Protein AF-A0A2D4QHH1-F1 (afdb_monomer)

Nearest PDB structures (foldseek):
  1rlw-assembly1_A  TM=3.268E-01  e=1.585E+00  Homo sapiens
  3s7x-assembly1_C  TM=2.149E-01  e=2.076E-01  WU Polyomavirus
  3s7x-assembly1_E  TM=2.200E-01  e=3.082E-01  WU Polyomavirus
  3s7v-assembly2_F  TM=2.139E-01  e=8.518E-01  Betapolyomavirus tertihominis
  8qbx-assembly1_F  TM=2.791E-01  e=3.913E+00  Human adenovirus sp.

Secondary structure (DSSP, 8-state):
-PPP-----TTEEEEE-TTEEE-TTSPEEEEEEE-SSTTPBEEEEEEEEEEEEE--SSSSPPPGGGEEEEEEEE-TTS-EEEEEE-SSTT----SEEEEEEEEEE-TTTT-B--TT-EEEEEEEES---SSSS-SEEEEEEEEEEEEPPPTHHHHHHHHHHHTT----PPP-

Solvent-accessible surface area (backbone atoms only — not comparable to full-atom values): 9506 Å² total; per-residue (Å²): 134,76,75,72,75,87,67,75,59,92,41,46,49,65,40,66,30,58,74,38,52,18,26,29,90,48,78,33,76,51,49,72,45,81,48,95,53,49,59,37,43,34,32,32,43,32,37,41,54,32,23,40,36,31,36,55,85,71,81,52,72,30,38,44,43,35,35,35,42,35,38,44,30,8,40,85,88,56,50,82,41,78,50,75,49,58,89,35,76,87,34,88,47,64,42,80,47,66,72,38,74,48,76,45,84,30,62,92,67,50,38,20,36,22,77,88,14,54,37,40,34,30,26,19,27,78,58,61,82,79,71,88,59,61,34,25,35,21,73,25,30,36,45,34,41,31,40,54,75,65,79,65,66,64,51,55,62,56,53,62,66,65,72,70,73,74,81,79,76,87,82,134

Foldseek 3Di:
DFDQPDDPPPWKGKFKQAFQFAAQPDWGWSDKDQAPDFFFAWFKKKWFQWKKAFDCQPVDAQFLQQKKKWKWWAFQVLDIDIDIDRQDHPRRDHGMDDRGIDMDGCVVVRTTQHNSRMMIMTMYGNDHPPPRDTRIGTNTIMIMTTTDRDPVVVVVVVVVVPVPPPDDDDDD

Sequence (172 aa):
MALSLGASASGSILFDLAGVDQYGTGLNPIGSFESADPGAQIDSISLIDGVLETFSNTNTPNFADEAILAVQLADADGDSILYYFFPFPNQSAFGQFGPVNLTVDLLDAGYYIPEDGVVNAFAASVWDDGSGDPAGTWLGGVLAINLVPAPGVLAIFAGAAFTGRRRRRPRN

Radius of gyration: 21.33 Å; Cα contacts (8 Å, |Δi|>4): 419; chains: 1; bounding box: 78×36×53 Å

Mean predicted aligned error: 9.04 Å

Structure (mmCIF, N/CA/C/O backbone):
data_AF-A0A2D4QHH1-F1
#
_entry.id   AF-A0A2D4QHH1-F1
#
loop_
_atom_site.group_PDB
_atom_site.id
_atom_site.type_symbol
_atom_site.label_atom_id
_atom_site.label_alt_id
_atom_site.label_comp_id
_atom_site.label_asym_id
_atom_site.label_entity_id
_atom_site.label_seq_id
_atom_site.pdbx_PDB_ins_code
_atom_site.Cartn_x
_atom_site.Cartn_y
_atom_site.Cartn_z
_atom_site.occupancy
_atom_site.B_iso_or_equiv
_atom_site.auth_seq_id
_atom_site.auth_comp_id
_atom_site.auth_asym_id
_atom_site.auth_atom_id
_atom_site.pdbx_PDB_model_num
ATOM 1 N N . MET A 1 1 ? 11.580 12.351 2.405 1.00 35.72 1 MET A N 1
ATOM 2 C CA . MET A 1 1 ? 10.785 12.630 3.621 1.00 35.72 1 MET A CA 1
ATOM 3 C C . MET A 1 1 ? 9.397 13.030 3.142 1.00 35.72 1 MET A C 1
ATOM 5 O O . MET A 1 1 ? 9.194 14.192 2.815 1.00 35.72 1 MET A O 1
ATOM 9 N N . ALA A 1 2 ? 8.515 12.046 2.950 1.00 36.91 2 ALA A N 1
ATOM 10 C CA . ALA A 1 2 ? 7.147 12.277 2.493 1.00 36.91 2 ALA A CA 1
ATOM 11 C C . ALA A 1 2 ? 6.332 12.906 3.635 1.00 36.91 2 ALA A C 1
ATOM 13 O O . ALA A 1 2 ? 6.448 12.485 4.788 1.00 36.91 2 ALA A O 1
ATOM 14 N N . LEU A 1 3 ? 5.580 13.966 3.330 1.00 41.84 3 LEU A N 1
ATOM 15 C CA . LEU A 1 3 ? 4.674 14.606 4.280 1.00 41.84 3 LEU A CA 1
ATOM 16 C C . LEU A 1 3 ? 3.401 13.761 4.395 1.00 41.84 3 LEU A C 1
ATOM 18 O O . LEU A 1 3 ? 2.726 13.536 3.394 1.00 41.84 3 LEU A O 1
ATOM 22 N N . SER A 1 4 ? 3.031 13.358 5.612 1.00 45.38 4 SER A N 1
ATOM 23 C CA . SER A 1 4 ? 1.675 12.880 5.878 1.00 45.38 4 SER A CA 1
ATOM 24 C C . SER A 1 4 ? 0.706 14.064 5.793 1.00 45.38 4 SER A C 1
ATOM 26 O O . SER A 1 4 ? 0.898 15.109 6.422 1.00 45.38 4 SER A O 1
ATOM 28 N N . LEU A 1 5 ? -0.343 13.935 4.981 1.00 51.88 5 LEU A N 1
ATOM 29 C CA . LEU A 1 5 ? -1.435 14.905 4.954 1.00 51.88 5 LEU A CA 1
ATOM 30 C C . LEU A 1 5 ? -2.324 14.653 6.176 1.00 51.88 5 LEU A C 1
ATOM 32 O O . LEU A 1 5 ? -3.242 13.839 6.157 1.00 51.88 5 LEU A O 1
ATOM 36 N N . GLY A 1 6 ? -2.013 15.342 7.273 1.00 44.75 6 GLY A N 1
ATOM 37 C CA . GLY A 1 6 ? -2.788 15.292 8.506 1.00 44.75 6 GLY A CA 1
ATOM 38 C C . GLY A 1 6 ? -4.148 15.977 8.372 1.00 44.75 6 GLY A C 1
ATOM 39 O O . GLY A 1 6 ? -4.254 17.186 8.566 1.00 44.75 6 GLY A O 1
ATOM 40 N N . ALA A 1 7 ? -5.188 15.188 8.102 1.00 36.69 7 ALA A N 1
ATOM 41 C CA . ALA A 1 7 ? -6.544 15.393 8.608 1.00 36.69 7 ALA A CA 1
ATOM 42 C C . ALA A 1 7 ? -7.317 14.066 8.519 1.00 36.69 7 ALA A C 1
ATOM 44 O O . ALA A 1 7 ? -7.746 13.666 7.440 1.00 36.69 7 ALA A O 1
ATOM 45 N N . SER A 1 8 ? -7.515 13.403 9.664 1.00 42.19 8 SER A N 1
ATOM 46 C CA . SER A 1 8 ? -8.518 12.342 9.803 1.00 42.19 8 SER A CA 1
ATOM 47 C C . SER A 1 8 ? -9.895 12.977 9.598 1.00 42.19 8 SER A C 1
ATOM 49 O O . SER A 1 8 ? -10.461 13.599 10.499 1.00 42.19 8 SER A O 1
ATOM 51 N N . ALA A 1 9 ? -10.430 12.880 8.381 1.00 44.22 9 ALA A N 1
ATOM 52 C CA . ALA A 1 9 ? -11.872 12.799 8.243 1.00 44.22 9 ALA A CA 1
ATOM 53 C C . ALA A 1 9 ? -12.233 11.454 8.868 1.00 44.22 9 ALA A C 1
ATOM 55 O O . ALA A 1 9 ? -11.761 10.431 8.379 1.00 44.22 9 ALA A O 1
ATOM 56 N N . SER A 1 10 ? -12.961 11.478 9.986 1.00 55.41 10 SER A N 1
ATOM 57 C CA . SER A 1 10 ? -13.335 10.299 10.769 1.00 55.41 10 SER A CA 1
ATOM 58 C C . SER A 1 10 ? -13.700 9.128 9.849 1.00 55.41 10 SER A C 1
ATOM 60 O O . SER A 1 10 ? -14.791 9.122 9.280 1.00 55.41 10 SER A O 1
ATOM 62 N N . GLY A 1 11 ? -12.766 8.192 9.650 1.00 80.00 11 GLY A N 1
ATOM 63 C CA . GLY A 1 11 ? -12.953 7.061 8.743 1.00 80.00 11 GLY A CA 1
ATOM 64 C C . GLY A 1 11 ? -11.750 6.620 7.905 1.00 80.00 11 GLY A C 1
ATOM 65 O O . GLY A 1 11 ? -11.769 5.465 7.510 1.00 80.00 11 GLY A O 1
ATOM 66 N N . SER A 1 12 ? -10.713 7.435 7.641 1.00 90.75 12 SER A N 1
ATOM 67 C CA . SER A 1 12 ? -9.587 6.983 6.786 1.00 90.75 12 SER A CA 1
ATOM 68 C C . SER A 1 12 ? -8.204 7.520 7.184 1.00 90.75 12 SER A C 1
ATOM 70 O O . SER A 1 12 ? -8.059 8.685 7.552 1.00 90.75 12 SER A O 1
ATOM 72 N N . ILE A 1 13 ? -7.177 6.680 7.029 1.00 94.19 13 ILE A N 1
ATOM 73 C CA . ILE A 1 13 ? -5.745 7.014 7.115 1.00 94.19 13 ILE A CA 1
ATOM 74 C C . ILE A 1 13 ? -5.173 7.036 5.698 1.00 94.19 13 ILE A C 1
ATOM 76 O O . ILE A 1 13 ? -5.419 6.103 4.939 1.00 94.19 13 ILE A O 1
ATOM 80 N N . LEU A 1 14 ? -4.420 8.077 5.337 1.00 96.19 14 LEU A N 1
ATOM 81 C CA . LEU A 1 14 ? -3.936 8.292 3.970 1.00 96.19 14 LEU A CA 1
ATOM 82 C C . LEU A 1 14 ? -2.409 8.400 3.924 1.00 96.19 14 LEU A C 1
ATOM 84 O O . LEU A 1 14 ? -1.812 9.161 4.689 1.00 96.19 14 LEU A O 1
ATOM 88 N N . PHE A 1 15 ? -1.799 7.708 2.966 1.00 97.19 15 PHE A N 1
ATOM 89 C CA . PHE A 1 15 ? -0.382 7.807 2.637 1.00 97.19 15 PHE A CA 1
ATOM 90 C C . PHE A 1 15 ? -0.210 8.214 1.173 1.00 97.19 15 PHE A C 1
ATOM 92 O O . PHE A 1 15 ? -0.769 7.579 0.279 1.00 97.19 15 PHE A O 1
ATOM 99 N N . ASP A 1 16 ? 0.564 9.272 0.936 1.00 97.69 16 ASP A N 1
ATOM 100 C CA . ASP A 1 16 ? 0.965 9.688 -0.410 1.00 97.69 16 ASP A CA 1
ATOM 101 C C . ASP A 1 16 ? 2.088 8.776 -0.916 1.00 97.69 16 ASP A C 1
ATOM 103 O O . ASP A 1 16 ? 3.048 8.503 -0.191 1.00 97.69 16 ASP A O 1
ATOM 107 N N . LEU A 1 17 ? 1.951 8.296 -2.149 1.00 97.75 17 LEU A N 1
ATOM 108 C CA . LEU A 1 17 ? 2.930 7.426 -2.792 1.00 97.75 17 LEU A CA 1
ATOM 109 C C . LEU A 1 17 ? 3.894 8.188 -3.705 1.00 97.75 17 LEU A C 1
ATOM 111 O O . LEU A 1 17 ? 4.878 7.605 -4.146 1.00 97.75 17 LEU A O 1
ATOM 115 N N . ALA A 1 18 ? 3.654 9.467 -4.004 1.00 97.75 18 ALA A N 1
ATOM 116 C CA . ALA A 1 18 ? 4.494 10.209 -4.939 1.00 97.75 18 ALA A CA 1
ATOM 117 C C . ALA A 1 18 ? 5.970 10.260 -4.488 1.00 97.75 18 ALA A C 1
ATOM 119 O O . ALA A 1 18 ? 6.312 10.796 -3.431 1.00 97.75 18 ALA A O 1
ATOM 120 N N . GLY A 1 19 ? 6.857 9.724 -5.328 1.00 97.56 19 GLY A N 1
ATOM 121 C CA . GLY A 1 19 ? 8.298 9.642 -5.093 1.00 97.56 19 GLY A CA 1
ATOM 122 C C . GLY A 1 19 ? 8.723 8.552 -4.106 1.00 97.56 19 GLY A C 1
ATOM 123 O O . GLY A 1 19 ? 9.846 8.607 -3.605 1.00 97.56 19 GLY A O 1
ATOM 124 N N . VAL A 1 20 ? 7.848 7.597 -3.777 1.00 98.00 20 VAL A N 1
ATOM 125 C CA . VAL A 1 20 ? 8.229 6.440 -2.962 1.00 98.00 20 VAL A CA 1
ATOM 126 C C . VAL A 1 20 ? 8.916 5.405 -3.841 1.00 98.00 20 VAL A C 1
ATOM 128 O O . VAL A 1 20 ? 8.300 4.807 -4.719 1.00 98.00 20 VAL A O 1
ATOM 131 N N . ASP A 1 21 ? 10.179 5.137 -3.546 1.00 97.69 21 ASP A N 1
ATOM 132 C CA . ASP A 1 21 ? 10.928 4.064 -4.191 1.00 97.69 21 ASP A CA 1
ATOM 133 C C . ASP A 1 21 ? 10.556 2.692 -3.614 1.00 97.69 21 ASP A C 1
ATOM 135 O O . ASP A 1 21 ? 10.238 2.555 -2.430 1.00 97.69 21 ASP A O 1
ATOM 139 N N . GLN A 1 22 ? 10.636 1.651 -4.436 1.00 95.50 22 GLN A N 1
ATOM 140 C CA . GLN A 1 22 ? 10.540 0.262 -3.995 1.00 95.50 22 GLN A CA 1
ATOM 141 C C . GLN A 1 22 ? 11.832 -0.481 -4.330 1.00 95.50 22 GLN A C 1
ATOM 143 O O . GLN A 1 22 ? 12.396 -0.306 -5.408 1.00 95.50 22 GLN A O 1
ATOM 148 N N . TYR A 1 23 ? 12.295 -1.324 -3.412 1.00 96.00 23 TYR A N 1
ATOM 149 C CA . TYR A 1 23 ? 13.545 -2.075 -3.534 1.00 96.00 23 TYR A CA 1
ATOM 150 C C . TYR A 1 23 ? 13.272 -3.575 -3.433 1.00 96.00 23 TYR A C 1
ATOM 152 O O . TYR A 1 23 ? 12.343 -3.986 -2.739 1.00 96.00 23 TYR A O 1
ATOM 160 N N . GLY A 1 24 ? 14.110 -4.391 -4.075 1.00 91.75 24 GLY A N 1
ATOM 161 C CA . GLY A 1 24 ? 14.073 -5.852 -3.929 1.00 91.75 24 GLY A CA 1
ATOM 162 C C . GLY A 1 24 ? 14.633 -6.371 -2.599 1.00 91.75 24 GLY A C 1
ATOM 163 O O . GLY A 1 24 ? 14.414 -7.521 -2.232 1.00 91.75 24 GLY A O 1
ATOM 164 N N . THR A 1 25 ? 15.352 -5.529 -1.850 1.00 88.56 25 THR A N 1
ATOM 165 C CA . THR A 1 25 ? 16.104 -5.916 -0.641 1.00 88.56 25 THR A CA 1
ATOM 166 C C . THR A 1 25 ? 15.430 -5.528 0.677 1.00 88.56 25 THR A C 1
ATOM 168 O O . THR A 1 25 ? 16.093 -5.415 1.709 1.00 88.56 25 THR A O 1
ATOM 171 N N . GLY A 1 26 ? 14.106 -5.354 0.687 1.00 90.19 26 GLY A N 1
ATOM 172 C CA . GLY A 1 26 ? 13.344 -5.148 1.918 1.00 90.19 26 GLY A CA 1
ATOM 173 C C . GLY A 1 26 ? 12.157 -4.206 1.767 1.00 90.19 26 GLY A C 1
ATOM 174 O O . GLY A 1 26 ? 11.755 -3.841 0.667 1.00 90.19 26 GLY A O 1
ATOM 175 N N . LEU A 1 27 ? 11.595 -3.820 2.911 1.00 94.38 27 LEU A N 1
ATOM 176 C CA . LEU A 1 27 ? 10.468 -2.898 3.001 1.00 94.38 27 LEU A CA 1
ATOM 177 C C . LEU A 1 27 ? 10.979 -1.461 3.074 1.00 94.38 27 LEU A C 1
ATOM 179 O O . LEU A 1 27 ? 11.635 -1.088 4.049 1.00 94.38 27 LEU A O 1
ATOM 183 N N . ASN A 1 28 ? 10.649 -0.647 2.077 1.00 96.69 28 ASN A N 1
ATOM 184 C CA . ASN A 1 28 ? 10.901 0.784 2.127 1.00 96.69 28 ASN A CA 1
ATOM 185 C C . ASN A 1 28 ? 9.707 1.501 2.777 1.00 96.69 28 ASN A C 1
ATOM 187 O O . ASN A 1 28 ? 8.579 1.322 2.312 1.00 96.69 28 ASN A O 1
ATOM 191 N N . PRO A 1 29 ? 9.899 2.302 3.839 1.00 96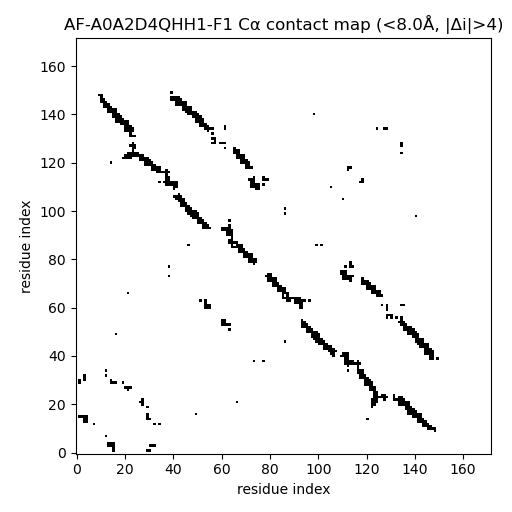.56 29 PRO A N 1
ATOM 192 C CA . PRO A 1 29 ? 8.798 3.029 4.459 1.00 96.56 29 PRO A CA 1
ATOM 193 C C . PRO A 1 29 ? 8.182 4.057 3.504 1.00 96.56 29 PRO A C 1
ATOM 195 O O . PRO A 1 29 ? 8.867 4.954 3.015 1.00 96.56 29 PRO A O 1
ATOM 198 N N . ILE A 1 30 ? 6.867 3.971 3.313 1.00 97.50 30 ILE A N 1
ATOM 199 C CA . ILE A 1 30 ? 6.061 5.052 2.730 1.00 97.50 30 ILE A CA 1
ATOM 200 C C . ILE A 1 30 ? 5.891 6.147 3.787 1.00 97.50 30 ILE A C 1
ATOM 202 O O . ILE A 1 30 ? 6.133 7.328 3.541 1.00 97.50 30 ILE A O 1
ATOM 206 N N . GLY A 1 31 ? 5.491 5.740 4.994 1.00 96.00 31 GLY A N 1
ATOM 207 C CA . GLY A 1 31 ? 5.236 6.649 6.099 1.00 96.00 31 GLY A CA 1
ATOM 208 C C . GLY A 1 31 ? 4.657 5.955 7.326 1.00 96.00 31 GLY A C 1
ATOM 209 O O . GLY A 1 31 ? 4.426 4.746 7.339 1.00 96.00 31 GLY A O 1
ATOM 210 N N . SER A 1 32 ? 4.419 6.767 8.351 1.00 95.88 32 SER A N 1
ATOM 211 C CA . SER A 1 32 ? 3.802 6.371 9.613 1.00 95.88 32 SER A CA 1
ATOM 212 C C . SER A 1 32 ? 2.693 7.355 9.971 1.00 95.88 32 SER A C 1
ATOM 214 O O . SER A 1 32 ? 2.799 8.549 9.667 1.00 95.88 32 SER A O 1
ATOM 216 N N . PHE A 1 33 ? 1.630 6.859 10.595 1.00 94.81 33 PHE A N 1
ATOM 217 C CA . PHE A 1 33 ? 0.498 7.660 11.034 1.00 94.81 33 PHE A CA 1
ATOM 218 C C . PHE A 1 33 ? 0.064 7.260 12.444 1.00 94.81 33 PHE A C 1
ATOM 220 O O . PHE A 1 33 ? -0.171 6.084 12.712 1.00 94.81 33 PHE A O 1
ATOM 227 N N . GLU A 1 34 ? -0.092 8.249 13.324 1.00 93.94 34 GLU A N 1
ATOM 228 C CA . GLU A 1 34 ? -0.660 8.066 14.662 1.00 93.94 34 GLU A CA 1
ATOM 229 C C . GLU A 1 34 ? -2.190 8.180 14.593 1.00 93.94 34 GLU A C 1
ATOM 231 O O . GLU A 1 34 ? -2.752 9.266 14.420 1.00 93.94 34 GLU A O 1
ATOM 236 N N . SER A 1 35 ? -2.873 7.043 14.704 1.00 88.88 35 SER A N 1
ATOM 237 C CA . SER A 1 35 ? -4.328 6.962 14.770 1.00 88.88 35 SER A CA 1
ATOM 238 C C . SER A 1 35 ? -4.847 7.427 16.128 1.00 88.88 35 SER A C 1
ATOM 240 O O . SER A 1 35 ? -4.321 7.066 17.179 1.00 88.88 35 SER A O 1
ATOM 242 N N . ALA A 1 36 ? -5.943 8.185 16.108 1.00 87.25 36 ALA A N 1
ATOM 243 C CA . ALA A 1 36 ? -6.680 8.543 17.318 1.00 87.25 36 ALA A CA 1
ATOM 244 C C . ALA A 1 36 ? -7.558 7.391 17.844 1.00 87.25 36 ALA A C 1
ATOM 246 O O . ALA A 1 36 ? -8.103 7.498 18.943 1.00 87.25 36 ALA A O 1
ATOM 247 N N . ASP A 1 37 ? -7.676 6.302 17.078 1.00 88.38 37 ASP A N 1
ATOM 248 C CA . ASP A 1 37 ? -8.558 5.173 17.359 1.00 88.38 37 ASP A CA 1
ATOM 249 C C . ASP A 1 37 ? -7.783 3.828 17.371 1.00 88.38 37 ASP A C 1
ATOM 251 O O . ASP A 1 37 ? -7.979 2.997 16.477 1.00 88.38 37 ASP A O 1
ATOM 255 N N . PRO A 1 38 ? -6.876 3.580 18.342 1.00 91.56 38 PRO A N 1
ATOM 256 C CA . PRO A 1 38 ? -6.250 2.265 18.521 1.00 91.56 38 PRO A CA 1
ATOM 257 C C . PRO A 1 38 ? -7.296 1.156 18.687 1.00 91.56 38 PRO A C 1
ATOM 259 O O . PRO A 1 38 ? -8.329 1.358 19.331 1.00 91.56 38 PRO A O 1
ATOM 262 N N . GLY A 1 39 ? -7.047 -0.016 18.099 1.00 91.31 39 GLY A N 1
ATOM 263 C CA . GLY A 1 39 ? -7.987 -1.141 18.119 1.00 91.31 39 GLY A CA 1
ATOM 264 C C . GLY A 1 39 ? -9.245 -0.949 17.261 1.00 91.31 39 GLY A C 1
ATOM 265 O O . GLY A 1 39 ? -10.133 -1.802 17.287 1.00 91.31 39 GLY A O 1
ATOM 266 N N . ALA A 1 40 ? -9.364 0.142 16.494 1.00 92.75 40 ALA A N 1
ATOM 267 C CA . ALA A 1 40 ? -10.457 0.289 15.537 1.00 92.75 40 ALA A CA 1
ATOM 268 C C . ALA A 1 40 ? -10.369 -0.781 14.443 1.00 92.75 40 ALA A C 1
ATOM 270 O O . ALA A 1 40 ? -9.289 -1.049 13.919 1.00 92.75 40 ALA A O 1
ATOM 271 N N . GLN A 1 41 ? -11.512 -1.369 14.085 1.00 94.88 41 GLN A N 1
ATOM 272 C CA . GLN A 1 41 ? -11.590 -2.343 13.000 1.00 94.88 41 GLN A CA 1
ATOM 273 C C . GLN A 1 41 ? -11.352 -1.659 11.653 1.00 94.88 41 GLN A C 1
ATOM 275 O O . GLN A 1 41 ? -11.864 -0.565 11.391 1.00 94.88 41 GLN A O 1
ATOM 280 N N . ILE A 1 42 ? -10.608 -2.339 10.792 1.00 95.00 42 ILE A N 1
ATOM 281 C CA . ILE A 1 42 ? -10.347 -1.911 9.425 1.00 95.00 42 ILE A CA 1
ATOM 282 C C . ILE A 1 42 ? -11.446 -2.466 8.526 1.00 95.00 42 ILE A C 1
ATOM 284 O O . ILE A 1 42 ? -11.755 -3.653 8.557 1.00 95.00 42 ILE A O 1
ATOM 288 N N . ASP A 1 43 ? -12.044 -1.575 7.746 1.00 95.38 43 ASP A N 1
ATOM 289 C CA . ASP A 1 43 ? -13.049 -1.894 6.736 1.00 95.38 43 ASP A CA 1
ATOM 290 C C . ASP A 1 43 ? -12.374 -2.321 5.431 1.00 95.38 43 ASP A C 1
ATOM 292 O O . ASP A 1 43 ? -12.659 -3.374 4.874 1.00 95.38 43 ASP A O 1
ATOM 296 N N . SER A 1 44 ? -11.433 -1.517 4.939 1.00 96.75 44 SER A N 1
ATOM 297 C CA . SER A 1 44 ? -10.799 -1.779 3.650 1.00 96.75 44 SER A CA 1
ATOM 298 C C . SER A 1 44 ? -9.451 -1.086 3.514 1.00 96.75 44 SER A C 1
ATOM 300 O O . SER A 1 44 ? -9.169 -0.088 4.179 1.00 96.75 44 SER A O 1
ATOM 302 N N . ILE A 1 45 ? -8.620 -1.592 2.605 1.00 97.38 45 ILE A N 1
ATOM 303 C CA . ILE A 1 45 ? -7.423 -0.896 2.121 1.00 97.38 45 ILE A CA 1
ATOM 304 C C . ILE A 1 45 ? -7.639 -0.579 0.650 1.00 97.38 45 ILE A C 1
ATOM 306 O O . ILE A 1 45 ? -8.021 -1.449 -0.129 1.00 97.38 45 ILE A O 1
ATOM 310 N N . SER A 1 46 ? -7.414 0.670 0.260 1.00 97.19 46 SER A N 1
ATOM 311 C CA . SER A 1 46 ? -7.576 1.125 -1.116 1.00 97.19 46 SER A CA 1
ATOM 312 C C . SER A 1 46 ? -6.312 1.781 -1.640 1.00 97.19 46 SER A C 1
ATOM 314 O O . SER A 1 46 ? -5.687 2.582 -0.957 1.00 97.19 46 SER A O 1
ATOM 316 N N . LEU A 1 47 ? -5.971 1.478 -2.884 1.00 97.81 47 LEU A N 1
ATOM 317 C CA . LEU A 1 47 ? -5.029 2.242 -3.681 1.00 97.81 47 LEU A CA 1
ATOM 318 C C . LEU A 1 47 ? -5.834 3.079 -4.669 1.00 97.81 47 LEU A C 1
ATOM 320 O O . LEU A 1 47 ? -6.618 2.531 -5.444 1.00 97.81 47 LEU A O 1
ATOM 324 N N . ILE A 1 48 ? -5.642 4.392 -4.622 1.00 97.75 48 ILE A N 1
ATOM 325 C CA . ILE A 1 48 ? -6.364 5.362 -5.442 1.00 97.75 48 ILE A CA 1
ATOM 326 C C . ILE A 1 48 ? -5.369 6.020 -6.388 1.00 97.75 48 ILE A C 1
ATOM 328 O O . ILE A 1 48 ? -4.361 6.566 -5.938 1.00 97.75 48 ILE A O 1
ATOM 332 N N . ASP A 1 49 ? -5.658 5.959 -7.687 1.00 97.62 49 ASP A N 1
ATOM 333 C CA . ASP A 1 49 ? -4.844 6.535 -8.763 1.00 97.62 49 ASP A CA 1
ATOM 334 C C . ASP A 1 49 ? -3.343 6.186 -8.679 1.00 97.62 49 ASP A C 1
ATOM 336 O O . ASP A 1 49 ? -2.476 7.004 -8.984 1.00 97.62 49 ASP A O 1
ATOM 340 N N . GLY A 1 50 ? -3.028 4.954 -8.269 1.00 97.75 50 GLY A N 1
ATOM 341 C CA . GLY A 1 50 ? -1.653 4.477 -8.124 1.00 97.75 50 GLY A CA 1
ATOM 342 C C . GLY A 1 50 ? -0.929 4.408 -9.465 1.00 97.75 50 GLY A C 1
ATOM 343 O O . GLY A 1 50 ? -1.396 3.733 -10.384 1.00 97.75 50 GLY A O 1
ATOM 344 N N . VAL A 1 51 ? 0.220 5.073 -9.577 1.00 98.31 51 VAL A N 1
ATOM 345 C CA . VAL A 1 51 ? 1.078 5.034 -10.768 1.00 98.31 51 VAL A CA 1
ATOM 346 C C . VAL A 1 51 ? 2.473 4.586 -10.357 1.00 98.31 51 VAL A C 1
ATOM 348 O O . VAL A 1 51 ? 3.095 5.219 -9.509 1.00 98.31 51 VAL A O 1
ATOM 351 N N . LEU A 1 52 ? 2.971 3.524 -10.984 1.00 98.31 52 LEU A N 1
ATOM 352 C CA . LEU A 1 52 ? 4.291 2.948 -10.727 1.00 98.31 52 LEU A CA 1
ATOM 353 C C . LEU A 1 52 ? 5.134 3.013 -11.999 1.00 98.31 52 LEU A C 1
ATOM 355 O O . LEU A 1 52 ? 4.657 2.653 -13.071 1.00 98.31 52 LEU A O 1
ATOM 359 N N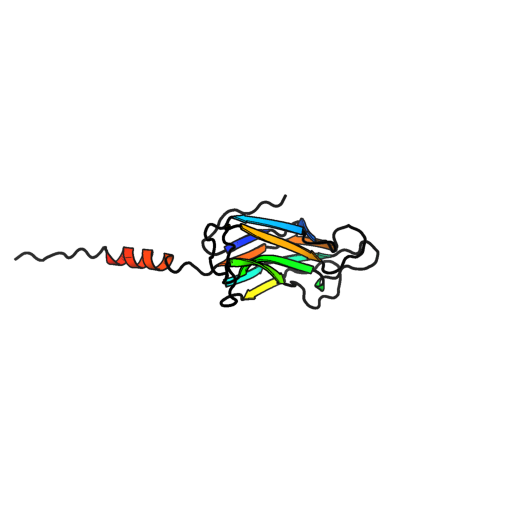 . GLU A 1 53 ? 6.391 3.417 -11.886 1.00 98.25 53 GLU A N 1
ATOM 360 C CA . GLU A 1 53 ? 7.404 3.220 -12.919 1.00 98.25 53 GLU A CA 1
ATOM 361 C C . GLU A 1 53 ? 8.421 2.187 -12.433 1.00 98.25 53 GLU A C 1
ATOM 363 O O . GLU A 1 53 ? 8.961 2.308 -11.340 1.00 98.25 53 GLU A O 1
ATOM 368 N N . THR A 1 54 ? 8.664 1.152 -13.230 1.00 97.44 54 THR A N 1
ATOM 369 C CA . THR A 1 54 ? 9.641 0.090 -12.947 1.00 97.44 54 THR A CA 1
ATOM 370 C C . THR A 1 54 ? 10.876 0.254 -13.821 1.00 97.44 54 THR A C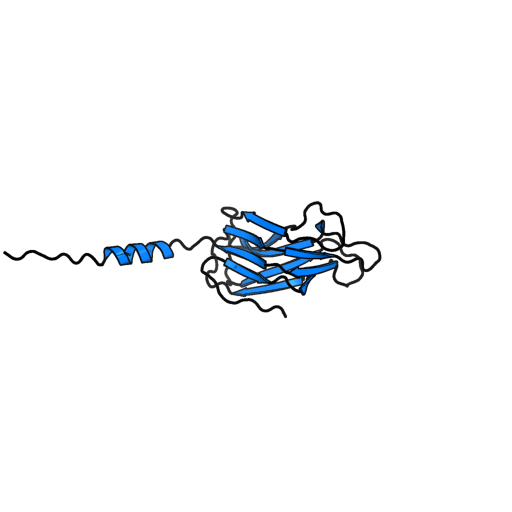 1
ATOM 372 O O . THR A 1 54 ? 10.796 0.736 -14.956 1.00 97.44 54 THR A O 1
ATOM 375 N N . PHE A 1 55 ? 12.027 -0.161 -13.297 1.00 96.12 55 PHE A N 1
ATOM 376 C CA . PHE A 1 55 ? 13.326 0.047 -13.932 1.00 96.12 55 PHE A CA 1
ATOM 377 C C . PHE A 1 55 ? 13.977 -1.266 -14.374 1.00 96.12 55 PHE A C 1
ATOM 379 O O . PHE A 1 55 ? 13.608 -2.360 -13.948 1.00 96.12 55 PHE A O 1
ATOM 386 N N . SER A 1 56 ? 14.988 -1.154 -15.236 1.00 94.19 56 SER A N 1
ATOM 387 C CA . SER A 1 56 ? 15.877 -2.264 -15.588 1.00 94.19 56 SER A CA 1
ATOM 388 C C . SER A 1 56 ? 17.321 -1.852 -15.322 1.00 94.19 56 SER A C 1
ATOM 390 O O . SER A 1 56 ? 18.000 -1.325 -16.203 1.00 94.19 56 SER A O 1
ATOM 392 N N . ASN A 1 57 ? 17.784 -2.067 -14.088 1.00 91.69 57 ASN A N 1
ATOM 393 C CA . ASN A 1 57 ? 19.083 -1.559 -13.639 1.00 91.69 57 ASN A CA 1
ATOM 394 C C . ASN A 1 57 ? 20.246 -2.426 -14.147 1.00 91.69 57 ASN A C 1
ATOM 396 O O . ASN A 1 57 ? 21.323 -1.920 -14.458 1.00 91.69 57 ASN A O 1
ATOM 400 N N . THR A 1 58 ? 20.027 -3.737 -14.296 1.00 91.50 58 THR A N 1
ATOM 401 C CA . THR A 1 58 ? 21.065 -4.713 -14.689 1.00 91.50 58 THR A CA 1
ATOM 402 C C . THR A 1 58 ? 20.840 -5.346 -16.067 1.00 91.50 58 THR A C 1
ATOM 404 O O . THR A 1 58 ? 21.434 -6.377 -16.382 1.00 91.50 58 THR A O 1
ATOM 407 N N . ASN A 1 59 ? 19.990 -4.751 -16.913 1.00 90.06 59 ASN A N 1
ATOM 408 C CA . ASN A 1 59 ? 19.384 -5.384 -18.103 1.00 90.06 59 ASN A CA 1
ATOM 409 C C . ASN A 1 59 ? 18.471 -6.584 -17.787 1.00 90.06 59 ASN A C 1
ATOM 411 O O . ASN A 1 59 ? 17.983 -7.247 -18.703 1.00 90.06 59 ASN A O 1
ATOM 415 N N . THR A 1 60 ? 18.221 -6.847 -16.506 1.00 88.75 60 THR A N 1
ATOM 416 C CA . THR A 1 60 ? 17.103 -7.668 -16.045 1.00 88.75 60 THR A CA 1
ATOM 417 C C . THR A 1 60 ? 15.964 -6.702 -15.721 1.00 88.75 60 THR A C 1
ATOM 419 O O . THR A 1 60 ? 16.201 -5.739 -14.988 1.00 88.75 60 THR A O 1
ATOM 422 N N . PRO A 1 61 ? 14.778 -6.827 -16.333 1.00 90.50 61 PRO A N 1
ATOM 423 C CA . PRO A 1 61 ? 13.659 -5.957 -15.994 1.00 90.50 61 PRO A CA 1
ATOM 424 C C . PRO A 1 61 ? 13.112 -6.295 -14.608 1.00 90.50 61 PRO A C 1
ATOM 426 O O . PRO A 1 61 ? 12.934 -7.474 -14.315 1.00 90.50 61 PRO A O 1
ATOM 429 N N . ASN A 1 62 ? 12.806 -5.275 -13.807 1.00 93.12 62 ASN A N 1
ATOM 430 C CA . ASN A 1 62 ? 11.897 -5.428 -12.675 1.00 93.12 62 ASN A CA 1
ATOM 431 C C . ASN A 1 62 ? 10.470 -5.324 -13.219 1.00 93.12 62 ASN A C 1
ATOM 433 O O . ASN A 1 62 ? 10.148 -4.377 -13.946 1.00 93.12 62 ASN A O 1
ATOM 437 N N . PHE A 1 63 ? 9.635 -6.312 -12.929 1.00 95.69 63 PHE A N 1
ATOM 438 C CA . PHE A 1 63 ? 8.279 -6.379 -13.459 1.00 95.69 63 PHE A CA 1
ATOM 439 C C . PHE A 1 63 ? 7.274 -5.728 -12.507 1.00 95.69 63 PHE A C 1
ATOM 441 O O . PHE A 1 63 ? 7.467 -5.668 -11.295 1.00 95.69 63 PHE A O 1
ATOM 448 N N . ALA A 1 64 ? 6.171 -5.208 -13.043 1.00 96.00 64 ALA A N 1
ATOM 449 C CA . ALA A 1 64 ? 5.163 -4.550 -12.214 1.00 96.00 64 ALA A CA 1
ATOM 450 C C . ALA A 1 64 ? 4.443 -5.510 -11.258 1.00 96.00 64 ALA A C 1
ATOM 452 O O . ALA A 1 64 ? 4.054 -5.095 -10.167 1.00 96.00 64 ALA A O 1
ATOM 453 N N . ASP A 1 65 ? 4.289 -6.784 -11.630 1.00 96.12 65 ASP A N 1
ATOM 454 C CA . ASP A 1 65 ? 3.727 -7.819 -10.753 1.00 96.12 65 ASP A CA 1
ATOM 455 C C . ASP A 1 65 ? 4.616 -8.176 -9.557 1.00 96.12 65 ASP A C 1
ATOM 457 O O . ASP A 1 65 ? 4.154 -8.846 -8.633 1.00 96.12 65 ASP A O 1
ATOM 461 N N . GLU A 1 66 ? 5.848 -7.671 -9.526 1.00 95.88 66 GLU A N 1
ATOM 462 C CA . GLU A 1 66 ? 6.755 -7.813 -8.394 1.00 95.88 66 GLU A CA 1
ATOM 463 C C . GLU A 1 66 ? 6.525 -6.743 -7.319 1.00 95.88 66 GLU A C 1
ATOM 465 O O . GLU A 1 66 ? 6.988 -6.899 -6.188 1.00 95.88 66 GLU A O 1
ATOM 470 N N . ALA A 1 67 ? 5.787 -5.676 -7.642 1.00 97.12 67 ALA A N 1
ATOM 471 C CA . ALA A 1 67 ? 5.494 -4.587 -6.722 1.00 97.12 67 ALA A CA 1
ATOM 472 C C . ALA A 1 67 ? 4.551 -5.022 -5.591 1.00 97.12 67 ALA A C 1
ATOM 474 O O . ALA A 1 67 ? 3.460 -5.556 -5.819 1.00 97.12 67 ALA A O 1
ATOM 475 N N . ILE A 1 68 ? 4.947 -4.703 -4.362 1.00 96.94 68 ILE A N 1
ATOM 476 C CA . ILE A 1 68 ? 4.192 -4.939 -3.136 1.00 96.94 68 ILE A CA 1
ATOM 477 C C . ILE A 1 68 ? 3.941 -3.614 -2.431 1.00 96.94 68 ILE A C 1
ATOM 479 O O . ILE A 1 68 ? 4.854 -2.810 -2.228 1.00 96.94 68 ILE A O 1
ATOM 483 N N . LEU A 1 69 ? 2.710 -3.454 -1.952 1.00 97.81 69 LEU A N 1
ATOM 484 C CA . LEU A 1 69 ? 2.393 -2.532 -0.872 1.00 97.81 69 LEU A CA 1
ATOM 485 C C . LEU A 1 69 ? 2.074 -3.337 0.385 1.00 97.81 69 LEU A C 1
ATOM 487 O O . LEU A 1 69 ? 1.428 -4.387 0.323 1.00 97.81 69 LEU A O 1
ATOM 491 N N . ALA A 1 70 ? 2.546 -2.846 1.526 1.00 97.69 70 ALA A N 1
ATOM 492 C CA . ALA A 1 70 ? 2.322 -3.481 2.811 1.00 97.69 70 ALA A CA 1
ATOM 493 C C . ALA A 1 70 ? 1.888 -2.473 3.870 1.00 97.69 70 ALA A C 1
ATOM 495 O O . ALA A 1 70 ? 2.323 -1.322 3.863 1.00 97.69 70 ALA A O 1
ATOM 496 N N . VAL A 1 71 ? 1.050 -2.917 4.802 1.00 97.88 71 VAL A N 1
ATOM 497 C CA . VAL A 1 71 ? 0.570 -2.102 5.920 1.00 97.88 71 VAL A CA 1
ATOM 498 C C . VAL A 1 71 ? 0.661 -2.906 7.209 1.00 97.88 71 VAL A C 1
ATOM 500 O O . VAL A 1 71 ? 0.213 -4.052 7.266 1.00 97.88 71 VAL A O 1
ATOM 503 N N . GLN A 1 72 ? 1.254 -2.312 8.240 1.00 97.56 72 GLN A N 1
ATOM 504 C CA . GLN A 1 72 ? 1.300 -2.891 9.574 1.00 97.56 72 GLN A CA 1
ATOM 505 C C . GLN A 1 72 ? -0.033 -2.673 10.291 1.00 97.56 72 GLN A C 1
ATOM 507 O O . GLN A 1 72 ? -0.439 -1.533 10.516 1.00 97.56 72 GLN A O 1
ATOM 512 N N . LEU A 1 73 ? -0.680 -3.775 10.653 1.00 96.81 73 LEU A N 1
ATOM 513 C CA . LEU A 1 73 ? -1.976 -3.841 11.326 1.00 96.81 73 LEU A CA 1
ATOM 514 C C . LEU A 1 73 ? -1.845 -4.673 12.613 1.00 96.81 73 LEU A C 1
ATOM 516 O O . LEU A 1 73 ? -0.752 -5.143 12.946 1.00 96.81 73 LEU A O 1
ATOM 520 N N . ALA A 1 74 ? -2.958 -4.877 13.313 1.00 97.69 74 ALA A N 1
ATOM 521 C CA . ALA A 1 74 ? -3.096 -5.876 14.367 1.00 97.69 74 ALA A CA 1
ATOM 522 C C . ALA A 1 74 ? -4.187 -6.899 14.028 1.00 97.69 74 ALA A C 1
ATOM 524 O O . ALA A 1 74 ? -5.137 -6.583 13.303 1.00 97.69 74 ALA A O 1
ATOM 525 N N . ASP A 1 75 ? -4.044 -8.119 14.538 1.00 96.62 75 ASP A N 1
ATOM 526 C CA . ASP A 1 75 ? -5.110 -9.121 14.527 1.00 96.62 75 ASP A CA 1
ATOM 527 C C . ASP A 1 75 ? -6.071 -8.959 15.724 1.00 96.62 75 ASP A C 1
ATOM 529 O O . ASP A 1 75 ? -5.997 -7.991 16.484 1.00 96.62 75 ASP A O 1
ATOM 533 N N . ALA A 1 76 ? -7.017 -9.891 15.873 1.00 92.94 76 ALA A N 1
ATOM 534 C CA . ALA A 1 76 ? -8.029 -9.854 16.931 1.00 92.94 76 ALA A CA 1
ATOM 535 C C . ALA A 1 76 ? -7.467 -10.018 18.354 1.00 92.94 76 ALA A C 1
ATOM 537 O O . ALA A 1 76 ? -8.144 -9.633 19.310 1.00 92.94 76 ALA A O 1
ATOM 538 N N . ASP A 1 77 ? -6.262 -10.575 18.492 1.00 94.31 77 ASP A N 1
ATOM 539 C CA . ASP A 1 77 ? -5.575 -10.745 19.773 1.00 94.31 77 ASP A CA 1
ATOM 540 C C . ASP A 1 77 ? -4.659 -9.544 20.092 1.00 94.31 77 ASP A C 1
ATOM 542 O O . ASP A 1 77 ? -4.099 -9.470 21.186 1.00 94.31 77 ASP A O 1
ATOM 546 N N . GLY A 1 78 ? -4.554 -8.576 19.170 1.00 92.12 78 GLY A N 1
ATOM 547 C CA . GLY A 1 78 ? -3.707 -7.387 19.292 1.00 92.12 78 GLY A CA 1
ATOM 548 C C . GLY A 1 78 ? -2.280 -7.596 18.777 1.00 92.12 78 GLY A C 1
ATOM 549 O O . GLY A 1 78 ? -1.460 -6.676 18.863 1.00 92.12 78 GLY A O 1
ATOM 550 N N . ASP A 1 79 ? -1.972 -8.768 18.215 1.00 95.31 79 ASP A N 1
ATOM 551 C CA . ASP A 1 79 ? -0.641 -9.076 17.705 1.00 95.31 79 ASP A CA 1
ATOM 552 C C . ASP A 1 79 ? -0.384 -8.333 16.391 1.00 95.31 79 ASP A C 1
ATOM 554 O O . ASP A 1 79 ? -1.231 -8.261 15.497 1.00 95.31 79 ASP A O 1
ATOM 558 N N . SER A 1 80 ? 0.820 -7.769 16.258 1.00 94.31 80 SER A N 1
ATOM 559 C CA . SER A 1 80 ? 1.184 -7.026 15.056 1.00 94.31 80 SER A CA 1
ATOM 560 C C . SER A 1 80 ? 1.382 -7.959 13.866 1.00 94.31 80 SER A C 1
ATOM 562 O O . SER A 1 80 ? 2.157 -8.916 13.910 1.00 94.31 80 SER A O 1
ATOM 564 N N . ILE A 1 81 ? 0.737 -7.604 12.763 1.00 95.75 81 ILE A N 1
ATOM 565 C CA . ILE A 1 81 ? 0.805 -8.310 11.492 1.00 95.75 81 ILE A CA 1
ATOM 566 C C . ILE A 1 81 ? 1.185 -7.339 10.378 1.00 95.75 81 ILE A C 1
ATOM 568 O O . ILE A 1 81 ? 0.921 -6.138 10.446 1.00 95.75 81 ILE A O 1
ATOM 572 N N . LEU A 1 82 ? 1.773 -7.868 9.311 1.00 96.44 82 LEU A N 1
ATOM 573 C CA . LEU A 1 82 ? 2.046 -7.104 8.103 1.00 96.44 82 LEU A CA 1
ATOM 574 C C . LEU A 1 82 ? 1.167 -7.646 6.978 1.00 96.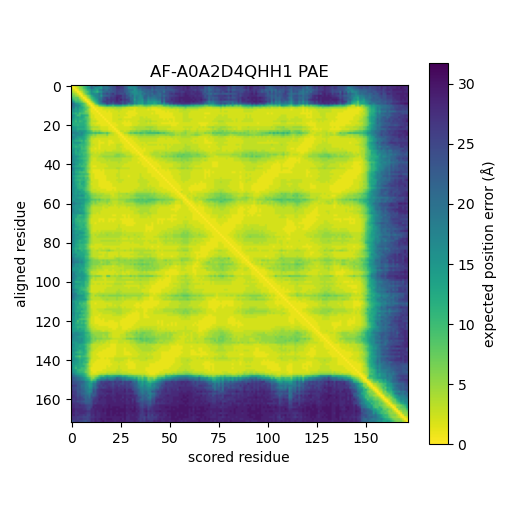44 82 LEU A C 1
ATOM 576 O O . LEU A 1 82 ? 1.333 -8.787 6.546 1.00 96.44 82 LEU A O 1
ATOM 580 N N . TYR A 1 83 ? 0.200 -6.839 6.547 1.00 96.94 83 TYR A N 1
ATOM 581 C CA . TYR A 1 83 ? -0.709 -7.178 5.460 1.00 96.94 83 TYR A CA 1
ATOM 582 C C . TYR A 1 83 ? -0.094 -6.756 4.128 1.00 96.94 83 TYR A C 1
ATOM 584 O O . TYR A 1 83 ? 0.266 -5.592 3.971 1.00 96.94 83 TYR A O 1
ATOM 592 N N . TYR A 1 84 ? 0.001 -7.680 3.172 1.00 95.69 84 TYR A N 1
ATOM 593 C CA . TYR A 1 84 ? 0.594 -7.447 1.854 1.00 95.69 84 TYR A CA 1
ATOM 594 C C . TYR A 1 84 ? -0.460 -7.535 0.757 1.00 95.69 84 TYR A C 1
ATOM 596 O O . TYR A 1 84 ? -1.312 -8.424 0.785 1.00 95.69 84 TYR A O 1
ATOM 604 N N . PHE A 1 85 ? -0.348 -6.686 -0.261 1.00 94.31 85 PHE A N 1
ATOM 605 C CA . PHE A 1 85 ? -1.118 -6.835 -1.491 1.00 94.31 85 PHE A CA 1
ATOM 606 C C . PHE A 1 85 ? -0.313 -6.411 -2.722 1.00 94.31 85 PHE A C 1
ATOM 608 O O . PHE A 1 85 ? 0.623 -5.615 -2.638 1.00 94.31 85 PHE A O 1
ATOM 615 N N . PHE A 1 86 ? -0.699 -6.973 -3.868 1.00 95.88 86 PHE A N 1
ATOM 616 C CA . PHE A 1 86 ? -0.039 -6.802 -5.162 1.00 95.88 86 PHE A CA 1
ATOM 617 C C . PHE A 1 86 ? -0.912 -5.917 -6.057 1.00 95.88 86 PHE A C 1
ATOM 619 O O . PHE A 1 86 ? -1.956 -6.383 -6.521 1.00 95.88 86 PHE A O 1
ATOM 626 N N . PRO A 1 87 ? -0.535 -4.650 -6.305 1.00 95.56 87 PRO A N 1
ATOM 627 C CA . PRO A 1 87 ? -1.363 -3.717 -7.071 1.00 95.56 87 PRO A CA 1
ATOM 628 C C . PRO A 1 87 ? -1.498 -4.059 -8.561 1.00 95.56 87 PRO A C 1
ATOM 630 O O . PRO A 1 87 ? -2.476 -3.667 -9.195 1.00 95.56 87 PRO A O 1
ATOM 633 N N . PHE A 1 88 ? -0.536 -4.800 -9.119 1.00 95.19 88 PHE A N 1
ATOM 634 C CA . PHE A 1 88 ? -0.449 -5.112 -10.549 1.00 95.19 88 PHE A CA 1
ATOM 635 C C . PHE A 1 88 ? -0.372 -6.626 -10.802 1.00 95.19 88 PHE A C 1
ATOM 637 O O . PHE A 1 88 ? 0.588 -7.110 -11.402 1.00 95.19 88 PHE A O 1
ATOM 644 N N . PRO A 1 89 ? -1.364 -7.419 -10.360 1.00 91.00 89 PRO A N 1
ATOM 645 C CA . PRO A 1 89 ? -1.288 -8.867 -10.489 1.00 91.00 89 PRO A CA 1
ATOM 646 C C . PRO A 1 89 ? -1.227 -9.276 -11.968 1.00 91.00 89 PRO A C 1
ATOM 648 O O . PRO A 1 89 ? -2.021 -8.809 -12.790 1.00 91.00 89 PRO A O 1
ATOM 651 N N . ASN A 1 90 ? -0.316 -10.196 -12.295 1.00 90.00 90 ASN A N 1
ATOM 652 C CA . ASN A 1 90 ? -0.092 -10.730 -13.646 1.00 90.00 90 ASN A CA 1
ATOM 653 C C . ASN A 1 90 ? 0.412 -9.703 -14.686 1.00 90.00 90 ASN A C 1
ATOM 655 O O . ASN A 1 90 ? 0.250 -9.917 -15.889 1.00 90.00 90 ASN A O 1
ATOM 659 N N . GLN A 1 91 ? 0.996 -8.583 -14.251 1.00 93.19 91 GLN A N 1
ATOM 660 C CA . GLN A 1 91 ? 1.666 -7.612 -15.121 1.00 93.19 91 GLN A CA 1
ATOM 661 C C . GLN A 1 91 ? 3.165 -7.917 -15.239 1.00 93.19 91 GLN A C 1
ATOM 663 O O . GLN A 1 91 ? 4.005 -7.194 -14.707 1.00 93.19 91 GLN A O 1
ATOM 668 N N . SER A 1 92 ? 3.502 -8.965 -15.991 1.00 92.50 92 SER A N 1
ATOM 669 C CA . SER A 1 92 ? 4.892 -9.375 -16.251 1.00 92.50 92 SER A CA 1
ATOM 670 C C . SER A 1 92 ? 5.549 -8.514 -17.345 1.00 92.50 92 SER A C 1
ATOM 672 O O . SER A 1 92 ? 6.007 -9.005 -18.380 1.00 92.50 92 SER A O 1
ATOM 674 N N . ALA A 1 93 ? 5.509 -7.196 -17.158 1.00 94.12 93 ALA A N 1
ATOM 675 C CA . ALA A 1 93 ? 6.103 -6.185 -18.025 1.00 94.12 93 ALA A CA 1
ATOM 676 C C . ALA A 1 93 ? 6.775 -5.100 -17.168 1.00 94.12 93 ALA A C 1
ATOM 678 O O . ALA A 1 93 ? 6.473 -4.971 -15.984 1.00 94.12 93 ALA A O 1
ATOM 679 N N . PHE A 1 94 ? 7.667 -4.316 -17.777 1.00 94.25 94 PHE A N 1
ATOM 680 C CA . PHE A 1 94 ? 8.364 -3.201 -17.127 1.00 94.25 94 PHE A CA 1
ATOM 681 C C . PHE A 1 94 ? 8.062 -1.867 -17.832 1.00 94.25 94 PHE A C 1
ATOM 683 O O . PHE A 1 94 ? 7.552 -1.852 -18.956 1.00 94.25 94 PHE A O 1
ATOM 690 N N . GLY A 1 95 ? 8.389 -0.752 -17.180 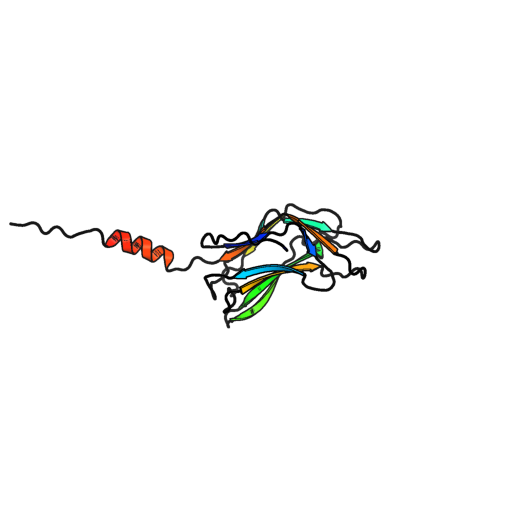1.00 96.56 95 GLY A N 1
ATOM 691 C CA . GLY A 1 95 ? 8.027 0.606 -17.587 1.00 96.56 95 GLY A CA 1
ATOM 692 C C . GLY A 1 95 ? 6.978 1.221 -16.659 1.00 96.56 95 GLY A C 1
ATOM 693 O O . GLY A 1 95 ? 6.947 0.920 -15.467 1.00 96.56 95 GLY A O 1
ATOM 694 N N . GLN A 1 96 ? 6.128 2.096 -17.198 1.00 97.75 96 GLN A N 1
ATOM 695 C CA . GLN A 1 96 ? 5.114 2.814 -16.425 1.00 97.75 96 GLN A CA 1
ATOM 696 C C . GLN A 1 96 ? 3.753 2.098 -16.443 1.00 97.75 96 GLN A C 1
ATOM 698 O O . GLN A 1 96 ? 3.246 1.734 -17.505 1.00 97.75 96 GLN A O 1
ATOM 703 N N . PHE A 1 97 ? 3.134 1.971 -15.269 1.00 97.69 97 PHE A N 1
ATOM 704 C CA . PHE A 1 97 ? 1.857 1.306 -15.025 1.00 97.69 97 PHE A CA 1
ATOM 705 C C . PHE A 1 97 ? 0.905 2.203 -14.239 1.00 97.69 97 PHE A C 1
ATOM 707 O 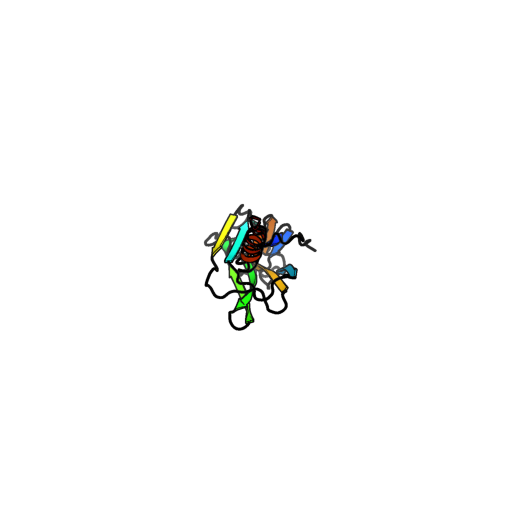O . PHE A 1 97 ? 1.319 2.990 -13.390 1.00 97.69 97 PHE A O 1
ATOM 714 N N . GLY A 1 98 ? -0.390 2.039 -14.503 1.00 94.62 98 GLY A N 1
ATOM 715 C CA . GLY A 1 98 ? -1.461 2.805 -13.873 1.00 94.62 98 GLY A CA 1
ATOM 716 C C . GLY A 1 98 ? -2.029 3.925 -14.761 1.00 94.62 98 GLY A C 1
ATOM 717 O O . GLY A 1 98 ? -1.703 4.002 -15.948 1.00 94.62 98 GLY A O 1
ATOM 718 N N . PRO A 1 99 ? -2.908 4.783 -14.212 1.00 96.56 99 PRO A N 1
ATOM 719 C CA . PRO A 1 99 ? -3.385 4.751 -12.829 1.00 96.56 99 PRO A CA 1
ATOM 720 C C . PRO A 1 99 ? -4.166 3.468 -12.523 1.00 96.56 99 PRO A C 1
ATOM 722 O O . PRO A 1 99 ? -4.953 3.000 -13.348 1.00 96.56 99 PRO A O 1
ATOM 725 N N . VAL A 1 100 ? -3.942 2.891 -11.345 1.00 95.38 100 VAL A N 1
ATOM 726 C CA . VAL A 1 100 ? -4.713 1.755 -10.833 1.00 95.38 100 VAL A CA 1
ATOM 727 C C . VAL A 1 100 ? -5.566 2.198 -9.652 1.00 95.38 100 VAL A C 1
ATOM 729 O O . VAL A 1 100 ? -5.117 2.946 -8.785 1.00 95.38 100 VAL A O 1
ATOM 732 N N . ASN A 1 101 ? -6.805 1.718 -9.636 1.00 96.69 101 ASN A N 1
ATOM 733 C CA . ASN A 1 101 ? -7.708 1.838 -8.505 1.00 96.69 101 ASN A CA 1
ATOM 734 C C . ASN A 1 101 ? -8.018 0.424 -8.017 1.00 96.69 101 ASN A C 1
ATOM 736 O O . ASN A 1 101 ? -8.522 -0.401 -8.782 1.00 96.69 101 ASN A O 1
ATOM 740 N N . LEU A 1 102 ? -7.676 0.140 -6.766 1.00 96.12 102 LEU A N 1
ATOM 741 C CA . LEU A 1 102 ? -7.842 -1.166 -6.139 1.00 96.12 102 LEU A CA 1
ATOM 742 C C . LEU A 1 102 ? -8.433 -0.962 -4.753 1.00 96.12 102 LEU A C 1
ATOM 744 O O . LEU A 1 102 ? -7.972 -0.101 -4.015 1.00 96.12 102 LEU A O 1
ATOM 748 N N . THR A 1 103 ? -9.395 -1.797 -4.381 1.00 96.81 103 THR A N 1
ATOM 749 C CA . THR A 1 103 ? -9.888 -1.884 -3.009 1.00 96.81 103 THR A CA 1
ATOM 750 C C . THR A 1 103 ? -9.866 -3.338 -2.584 1.00 96.81 103 THR A C 1
ATOM 752 O O . THR A 1 103 ? -10.361 -4.215 -3.294 1.00 96.81 103 THR A O 1
ATOM 755 N N . VAL A 1 104 ? -9.282 -3.575 -1.421 1.00 96.25 104 VAL A N 1
ATOM 756 C CA . VAL A 1 104 ? -9.288 -4.844 -0.716 1.00 96.25 104 VAL A CA 1
ATOM 757 C C . VAL A 1 104 ? -10.266 -4.706 0.441 1.00 96.25 104 VAL A C 1
ATOM 759 O O . VAL A 1 104 ? -10.064 -3.871 1.324 1.00 96.25 104 VAL A O 1
ATOM 762 N N . ASP A 1 105 ? -11.326 -5.507 0.406 1.00 95.81 105 ASP A N 1
ATOM 763 C CA . ASP A 1 105 ? -12.292 -5.614 1.496 1.00 95.81 105 ASP A CA 1
ATOM 764 C C . ASP A 1 105 ? -11.686 -6.436 2.638 1.00 95.81 105 ASP A C 1
ATOM 766 O O . ASP A 1 105 ? -11.234 -7.565 2.428 1.00 95.81 105 ASP A O 1
ATOM 770 N N . LEU A 1 106 ? -11.637 -5.832 3.822 1.00 95.50 106 LEU A N 1
ATOM 771 C CA . LEU A 1 106 ? -11.114 -6.409 5.056 1.00 95.50 106 LEU A CA 1
ATOM 772 C C . LEU A 1 106 ? -12.174 -6.429 6.163 1.00 95.50 106 LEU A C 1
ATOM 774 O O . LEU A 1 106 ? -11.867 -6.807 7.300 1.00 95.50 106 LEU A O 1
ATOM 778 N N . LEU A 1 107 ? -13.418 -6.063 5.842 1.00 92.19 107 LEU A N 1
ATOM 779 C CA . LEU A 1 107 ? -14.514 -6.133 6.783 1.00 92.19 107 LEU A CA 1
ATOM 780 C C . LEU A 1 107 ? -14.681 -7.594 7.216 1.00 92.19 1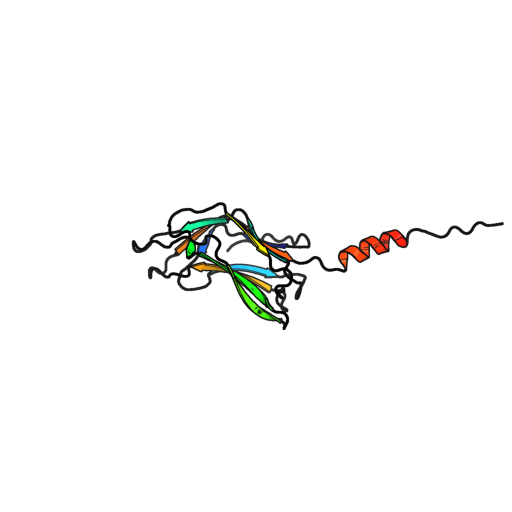07 LEU A C 1
ATOM 782 O O . LEU A 1 107 ? -14.643 -8.520 6.410 1.00 92.19 107 LEU A O 1
ATOM 786 N N . ASP A 1 108 ? -14.789 -7.803 8.525 1.00 90.75 108 ASP A N 1
ATOM 787 C CA . ASP A 1 108 ? -14.845 -9.127 9.159 1.00 90.75 108 ASP A CA 1
ATOM 788 C C . ASP A 1 108 ? -13.598 -10.023 8.976 1.00 90.75 108 ASP A C 1
ATOM 790 O O . ASP A 1 108 ? -13.589 -11.159 9.453 1.00 90.75 108 ASP A O 1
ATOM 794 N N . ALA A 1 109 ? -12.506 -9.518 8.387 1.00 93.94 109 ALA A N 1
ATOM 795 C CA . ALA A 1 109 ? -11.238 -10.249 8.278 1.00 93.94 109 ALA A CA 1
ATOM 796 C C . ALA A 1 109 ? -10.427 -10.274 9.591 1.00 93.94 109 ALA A C 1
ATOM 798 O O . ALA A 1 109 ? -9.398 -10.943 9.666 1.00 93.94 109 ALA A O 1
ATOM 799 N N . GLY A 1 110 ? -10.892 -9.568 10.629 1.00 94.62 110 GLY A N 1
ATOM 800 C CA . GLY A 1 110 ? -10.246 -9.526 11.944 1.00 94.62 110 GLY A CA 1
ATOM 801 C C . GLY A 1 110 ? -8.991 -8.656 11.987 1.00 94.62 110 GLY A C 1
ATOM 802 O O . GLY A 1 110 ? -8.067 -8.974 12.730 1.00 94.62 110 GLY A O 1
ATOM 803 N N . TYR A 1 111 ? -8.953 -7.584 11.189 1.00 96.50 111 TYR A N 1
ATOM 804 C CA . TYR A 1 111 ? -7.851 -6.626 11.172 1.00 96.50 111 TYR A CA 1
ATOM 805 C C . TYR A 1 111 ? -8.213 -5.312 11.854 1.00 96.50 111 TYR A C 1
ATOM 807 O O . TYR A 1 111 ? -9.303 -4.765 11.661 1.00 96.50 111 TYR A O 1
ATOM 815 N N . TYR A 1 112 ? -7.263 -4.800 12.628 1.00 95.88 112 TYR A N 1
ATOM 816 C CA . TYR A 1 112 ? -7.442 -3.651 13.500 1.00 95.88 112 TYR A CA 1
ATOM 817 C C . TYR A 1 112 ? -6.243 -2.706 13.427 1.00 95.88 112 TYR A C 1
ATOM 819 O O . TYR A 1 112 ? -5.154 -3.064 12.971 1.00 95.88 112 TYR A O 1
ATOM 827 N N . ILE A 1 113 ? -6.444 -1.483 13.905 1.00 95.31 113 ILE A N 1
ATOM 828 C CA . ILE A 1 113 ? -5.351 -0.558 14.198 1.00 95.31 113 ILE A CA 1
ATOM 829 C C . ILE A 1 113 ? -4.531 -1.105 15.377 1.00 95.31 113 ILE A C 1
ATOM 831 O O . ILE A 1 113 ? -5.144 -1.475 16.382 1.00 95.31 113 ILE A O 1
ATOM 835 N N . PRO A 1 114 ? -3.185 -1.124 15.294 1.00 95.81 114 PRO A N 1
ATOM 836 C CA . PRO A 1 114 ? -2.320 -1.542 16.397 1.00 95.81 114 PRO A CA 1
ATOM 837 C C . PRO A 1 114 ? -2.642 -0.858 17.732 1.00 95.81 114 PRO A C 1
ATOM 839 O O . PRO A 1 114 ? -3.103 0.285 17.762 1.00 95.81 114 PRO A O 1
ATOM 842 N N . GLU A 1 115 ? -2.391 -1.546 18.849 1.00 92.69 115 GLU A N 1
ATOM 843 C CA . GLU A 1 115 ? -2.709 -1.032 20.193 1.00 92.69 115 GLU A CA 1
ATOM 844 C C . GLU A 1 115 ? -1.920 0.230 20.570 1.00 92.69 115 GLU A C 1
ATOM 846 O O . GLU A 1 115 ? -2.403 1.056 21.346 1.00 92.69 115 GLU A O 1
ATOM 851 N N . ASP A 1 116 ? -0.723 0.409 20.005 1.00 93.69 116 ASP A N 1
ATOM 852 C CA . ASP A 1 116 ? 0.067 1.636 20.151 1.00 93.69 116 ASP A CA 1
ATOM 853 C C . ASP A 1 116 ? -0.473 2.803 19.302 1.00 93.69 116 ASP A C 1
ATOM 855 O O . ASP A 1 116 ? -0.008 3.934 19.435 1.00 93.69 116 ASP A O 1
ATOM 859 N N . GLY A 1 117 ? -1.478 2.541 18.460 1.00 91.19 117 GLY A N 1
ATOM 860 C CA . GLY A 1 117 ? -2.106 3.503 17.564 1.00 91.19 117 GLY A CA 1
ATOM 861 C C . GLY A 1 117 ? -1.283 3.834 16.322 1.00 91.19 117 GLY A C 1
ATOM 862 O O . GLY A 1 117 ? -1.720 4.675 15.537 1.00 91.19 117 GLY A O 1
ATOM 863 N N . VAL A 1 118 ? -0.118 3.217 16.111 1.00 95.50 118 VAL A N 1
ATOM 864 C CA . VAL A 1 118 ? 0.794 3.588 15.024 1.00 95.50 118 VAL A CA 1
ATOM 865 C C . VAL A 1 118 ? 0.608 2.658 13.833 1.00 95.50 118 VAL A C 1
ATOM 867 O O . VAL A 1 118 ? 0.852 1.458 13.904 1.00 95.50 118 VAL A O 1
ATOM 870 N N . VAL A 1 119 ? 0.228 3.229 12.692 1.00 95.75 119 VAL A N 1
ATOM 871 C CA . VAL A 1 119 ? 0.106 2.499 11.428 1.00 95.75 119 VAL A CA 1
ATOM 872 C C . VAL A 1 119 ? 1.272 2.849 10.521 1.00 95.75 119 VAL A C 1
ATOM 874 O O . VAL A 1 119 ? 1.464 4.013 10.165 1.00 95.75 119 VAL A O 1
ATOM 877 N N . ASN A 1 120 ? 2.028 1.834 10.112 1.00 97.50 120 ASN A N 1
ATOM 878 C CA . ASN A 1 120 ? 3.143 1.978 9.182 1.00 97.50 120 ASN A CA 1
ATOM 879 C C . ASN A 1 120 ? 2.783 1.385 7.821 1.00 97.50 120 ASN A C 1
ATOM 881 O O . ASN A 1 120 ? 2.212 0.297 7.747 1.00 97.50 120 ASN A O 1
ATOM 885 N N . ALA A 1 121 ? 3.148 2.084 6.750 1.00 97.94 121 ALA A N 1
ATOM 886 C CA . ALA A 1 121 ? 2.978 1.616 5.381 1.00 97.94 121 ALA A CA 1
ATOM 887 C C . ALA A 1 121 ? 4.335 1.494 4.680 1.00 97.94 121 ALA A C 1
ATOM 889 O O . ALA A 1 121 ? 5.243 2.300 4.910 1.00 97.94 121 ALA A O 1
ATOM 890 N N . PHE A 1 122 ? 4.464 0.497 3.809 1.00 98.25 122 PHE A N 1
ATOM 891 C CA . PHE A 1 122 ? 5.701 0.161 3.114 1.00 98.25 122 PHE A CA 1
ATOM 892 C C . PHE A 1 122 ? 5.467 -0.168 1.639 1.00 98.25 122 PHE A C 1
ATOM 894 O O . PHE A 1 122 ? 4.407 -0.673 1.264 1.00 98.25 122 PHE A O 1
ATOM 901 N N . ALA A 1 123 ? 6.494 0.065 0.827 1.00 98.12 123 ALA A N 1
ATOM 902 C CA . ALA A 1 123 ? 6.597 -0.382 -0.556 1.00 98.12 123 ALA A CA 1
ATOM 903 C C . ALA A 1 123 ? 7.813 -1.307 -0.713 1.00 98.12 123 ALA A C 1
ATOM 905 O O . ALA A 1 123 ? 8.847 -1.102 -0.074 1.00 98.12 123 ALA A O 1
ATOM 906 N N . ALA A 1 124 ? 7.698 -2.329 -1.555 1.00 97.44 124 ALA A N 1
ATOM 907 C CA . ALA A 1 124 ? 8.779 -3.271 -1.835 1.00 97.44 124 ALA A CA 1
ATOM 908 C C . ALA A 1 124 ? 8.628 -3.899 -3.224 1.00 97.44 124 ALA A C 1
ATOM 910 O O . ALA A 1 124 ? 7.570 -3.811 -3.844 1.00 97.44 124 ALA A O 1
ATOM 911 N N . SER A 1 125 ? 9.687 -4.551 -3.691 1.00 96.06 125 SER A N 1
ATOM 912 C CA . SER A 1 125 ? 9.646 -5.507 -4.796 1.00 96.06 125 SER A CA 1
ATOM 913 C C . SER A 1 125 ? 9.942 -6.906 -4.254 1.00 96.06 125 SER A C 1
ATOM 915 O O . SER A 1 125 ? 10.781 -7.056 -3.366 1.00 96.06 125 SER A O 1
ATOM 917 N N . VAL A 1 126 ? 9.276 -7.943 -4.769 1.00 93.88 126 VAL A N 1
ATOM 918 C CA . VAL A 1 126 ? 9.610 -9.344 -4.426 1.00 93.88 126 VAL A CA 1
ATOM 919 C C . VAL A 1 126 ? 10.905 -9.823 -5.066 1.00 93.88 126 VAL A C 1
ATOM 921 O O . VAL A 1 126 ? 11.450 -10.838 -4.631 1.00 93.88 126 VAL A O 1
ATOM 924 N N . TRP A 1 127 ? 11.376 -9.132 -6.104 1.00 91.81 127 TRP A N 1
ATOM 925 C CA . TRP A 1 127 ? 12.585 -9.494 -6.824 1.00 91.81 127 TRP A CA 1
ATOM 926 C C . TRP A 1 127 ? 13.688 -8.464 -6.599 1.00 91.81 127 TRP A C 1
ATOM 928 O O . TRP A 1 127 ? 13.469 -7.256 -6.707 1.00 91.81 127 TRP A O 1
ATOM 938 N N . ASP A 1 128 ? 14.879 -8.975 -6.297 1.00 90.62 128 ASP A N 1
ATOM 939 C CA . ASP A 1 128 ? 16.122 -8.218 -6.231 1.00 90.62 128 ASP A CA 1
ATOM 940 C C . ASP A 1 128 ? 16.944 -8.499 -7.491 1.00 90.62 128 ASP A C 1
ATOM 942 O O . ASP A 1 128 ? 17.413 -9.618 -7.714 1.00 90.62 128 ASP A O 1
ATOM 946 N N . ASP A 1 129 ? 17.127 -7.471 -8.318 1.00 88.56 129 ASP A N 1
ATOM 947 C CA . ASP A 1 129 ? 17.951 -7.542 -9.523 1.00 88.56 129 ASP A CA 1
ATOM 948 C C . ASP A 1 129 ? 19.465 -7.458 -9.233 1.00 88.56 129 ASP A C 1
ATOM 950 O O . ASP A 1 129 ? 20.275 -7.508 -10.166 1.00 88.56 129 ASP A O 1
ATOM 954 N N . GLY A 1 130 ? 19.849 -7.346 -7.954 1.00 89.62 130 GLY A N 1
ATOM 955 C CA . GLY A 1 130 ? 21.225 -7.322 -7.467 1.00 89.62 130 GLY A CA 1
ATOM 956 C C . GLY A 1 130 ? 21.945 -5.987 -7.665 1.00 89.62 130 GLY A C 1
ATOM 957 O O . GLY A 1 130 ? 23.142 -5.907 -7.379 1.00 89.62 130 GLY A O 1
ATOM 958 N N . SER A 1 131 ? 21.261 -4.948 -8.160 1.00 92.81 131 SER A N 1
ATOM 959 C CA . SER A 1 131 ? 21.851 -3.615 -8.358 1.00 92.81 131 SER A CA 1
ATOM 960 C C . SER A 1 131 ? 22.063 -2.854 -7.049 1.00 92.81 131 SER A C 1
ATOM 962 O O . SER A 1 131 ? 23.025 -2.098 -6.924 1.00 92.81 131 SER A O 1
ATOM 964 N N . GLY A 1 132 ? 21.175 -3.057 -6.071 1.00 91.50 132 GLY A N 1
ATOM 965 C CA . GLY A 1 132 ? 21.056 -2.185 -4.901 1.00 91.50 132 GLY A CA 1
ATOM 966 C C . GLY A 1 132 ? 20.349 -0.852 -5.185 1.00 91.50 132 GLY A C 1
ATOM 967 O O . GLY A 1 132 ? 20.146 -0.072 -4.254 1.00 91.50 132 GLY A O 1
ATOM 968 N N . ASP A 1 133 ? 19.948 -0.606 -6.434 1.00 95.19 133 ASP A N 1
ATOM 969 C CA . ASP A 1 133 ? 19.131 0.531 -6.846 1.00 95.19 133 ASP A CA 1
ATOM 970 C C . ASP A 1 133 ? 17.630 0.197 -6.690 1.00 95.19 133 ASP A C 1
ATOM 972 O O . ASP A 1 133 ? 17.261 -0.975 -6.546 1.00 95.19 133 ASP A O 1
ATOM 976 N N . PRO A 1 134 ? 16.730 1.200 -6.689 1.00 96.50 134 PRO A N 1
ATOM 977 C CA . PRO A 1 134 ? 15.293 0.946 -6.694 1.00 96.50 134 PRO A CA 1
ATOM 978 C C . PRO A 1 134 ? 14.869 0.050 -7.864 1.00 96.50 134 PRO A C 1
ATOM 980 O O . PRO A 1 134 ? 15.272 0.264 -9.006 1.00 96.50 134 PRO A O 1
ATOM 983 N N . ALA A 1 135 ? 13.984 -0.908 -7.600 1.00 96.81 135 ALA A N 1
ATOM 984 C CA . ALA A 1 135 ? 13.303 -1.693 -8.631 1.00 96.81 135 ALA A CA 1
ATOM 985 C C . ALA A 1 135 ? 12.248 -0.854 -9.384 1.00 96.81 135 ALA A C 1
ATOM 987 O O . ALA A 1 135 ? 11.886 -1.148 -10.525 1.00 96.81 135 ALA A O 1
ATOM 988 N N . GLY A 1 136 ? 11.754 0.207 -8.745 1.00 97.31 136 GLY A N 1
ATOM 989 C CA . GLY A 1 136 ? 10.832 1.174 -9.325 1.00 97.31 136 GLY A CA 1
ATOM 990 C C . GLY A 1 136 ? 10.534 2.325 -8.370 1.00 97.31 136 GLY A C 1
ATOM 991 O O . GLY A 1 136 ? 10.974 2.318 -7.219 1.00 97.31 136 GLY A O 1
ATOM 992 N N . THR A 1 137 ? 9.758 3.293 -8.845 1.00 98.25 137 THR A N 1
ATOM 993 C CA . THR A 1 137 ? 9.287 4.437 -8.065 1.00 98.25 137 THR A CA 1
ATOM 994 C C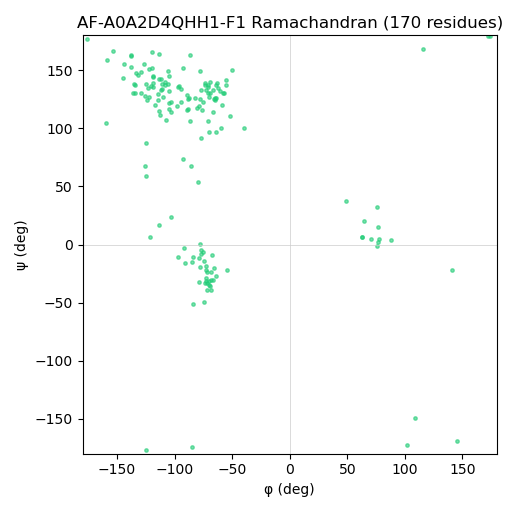 . THR A 1 137 ? 7.806 4.692 -8.321 1.00 98.25 137 THR A C 1
ATOM 996 O O . THR A 1 137 ? 7.314 4.616 -9.452 1.00 98.25 137 THR A O 1
ATOM 999 N N . TRP A 1 138 ? 7.066 4.981 -7.261 1.00 98.19 138 TRP A N 1
ATOM 1000 C CA . TRP A 1 138 ? 5.677 5.395 -7.354 1.00 98.19 138 TRP A CA 1
ATOM 1001 C C . TRP A 1 138 ? 5.626 6.858 -7.803 1.00 98.19 138 TRP A C 1
ATOM 1003 O O . TRP A 1 138 ? 6.086 7.760 -7.110 1.00 98.19 138 TRP A O 1
ATOM 1013 N N . LEU A 1 139 ? 5.063 7.117 -8.981 1.00 98.25 139 LEU A N 1
ATOM 1014 C CA . LEU A 1 139 ? 4.933 8.470 -9.531 1.00 98.25 139 LEU A CA 1
ATOM 1015 C C . LEU A 1 139 ? 3.774 9.248 -8.893 1.00 98.25 139 LEU A C 1
ATOM 1017 O O . LEU A 1 139 ? 3.731 10.476 -8.972 1.00 98.25 139 LEU A O 1
ATOM 1021 N N . GLY A 1 140 ? 2.832 8.540 -8.270 1.00 96.94 140 GLY A N 1
ATOM 1022 C CA . GLY A 1 140 ? 1.704 9.128 -7.566 1.00 96.94 140 GLY A CA 1
ATOM 1023 C C . GLY A 1 140 ? 0.685 8.093 -7.107 1.00 96.94 140 GLY A C 1
ATOM 1024 O O . GLY A 1 140 ? 0.830 6.892 -7.350 1.00 96.94 140 GLY A O 1
ATOM 1025 N N . GLY A 1 141 ? -0.355 8.598 -6.452 1.00 97.31 141 GLY A N 1
ATOM 1026 C CA . GLY A 1 141 ? -1.452 7.817 -5.896 1.00 97.31 141 GLY A CA 1
ATOM 1027 C C . GLY A 1 141 ? -1.518 7.916 -4.379 1.00 97.31 141 GLY A C 1
ATOM 1028 O O . GLY A 1 141 ? -0.609 8.429 -3.725 1.00 97.31 141 GLY A O 1
ATOM 1029 N N . VAL A 1 142 ? -2.621 7.430 -3.822 1.00 97.94 142 VAL A N 1
ATOM 1030 C CA . VAL A 1 142 ? -2.878 7.440 -2.381 1.00 97.94 142 VAL A CA 1
ATOM 1031 C C . VAL A 1 142 ? -3.192 6.030 -1.916 1.00 97.94 142 VAL A C 1
ATOM 1033 O O . VAL A 1 142 ? -4.097 5.382 -2.444 1.00 97.94 142 VAL A O 1
ATOM 1036 N N . LEU A 1 143 ? -2.474 5.579 -0.894 1.00 97.94 143 LEU A N 1
ATOM 1037 C CA . LEU A 1 143 ? -2.841 4.404 -0.120 1.00 97.94 143 LEU A CA 1
ATOM 1038 C C . LEU A 1 143 ? -3.745 4.842 1.035 1.00 97.94 143 LEU A C 1
ATOM 1040 O O . LEU A 1 143 ? -3.322 5.589 1.916 1.00 97.94 143 LEU A O 1
ATOM 1044 N N . ALA A 1 144 ? -4.991 4.388 1.019 1.00 96.62 144 ALA A N 1
ATOM 1045 C CA . ALA A 1 144 ? -6.002 4.682 2.019 1.00 96.62 144 ALA A CA 1
ATOM 1046 C C . ALA A 1 144 ? -6.329 3.434 2.845 1.00 96.62 144 ALA A C 1
ATOM 1048 O O . ALA A 1 144 ? -6.570 2.365 2.292 1.00 96.62 144 ALA A O 1
ATOM 1049 N N . ILE A 1 145 ? -6.391 3.578 4.164 1.00 96.38 145 ILE A N 1
ATOM 1050 C CA . ILE A 1 145 ? -6.869 2.550 5.092 1.00 96.38 145 ILE A CA 1
ATOM 1051 C C . ILE A 1 145 ? -8.152 3.083 5.704 1.00 96.38 145 ILE A C 1
ATOM 1053 O O . ILE A 1 145 ? -8.126 4.093 6.407 1.00 96.38 145 ILE A O 1
ATOM 1057 N N . ASN A 1 146 ? -9.266 2.428 5.416 1.00 95.00 146 ASN A N 1
ATOM 1058 C CA . ASN A 1 146 ? -10.584 2.841 5.865 1.00 95.00 146 ASN A CA 1
ATOM 1059 C C . ASN A 1 146 ? -10.963 2.077 7.131 1.00 95.00 146 ASN A C 1
ATOM 1061 O O . ASN A 1 146 ? -10.747 0.871 7.234 1.00 95.00 146 ASN A O 1
ATOM 1065 N N . LEU A 1 147 ? -11.525 2.791 8.097 1.00 93.50 147 LEU A N 1
ATOM 1066 C CA . LEU A 1 147 ? -11.921 2.286 9.402 1.00 93.50 147 LEU A CA 1
ATOM 1067 C C . LEU A 1 147 ? -13.434 2.129 9.456 1.00 93.50 147 LEU A C 1
ATOM 1069 O O . LEU A 1 147 ? -14.182 2.963 8.934 1.00 93.50 147 LEU A O 1
ATOM 1073 N N . VAL A 1 148 ? -13.889 1.107 10.173 1.00 89.62 148 VAL A N 1
ATOM 1074 C CA . VAL A 1 148 ? -15.301 0.978 10.526 1.00 89.62 148 VAL A CA 1
ATOM 1075 C C . VAL A 1 148 ? -15.672 2.138 11.462 1.00 89.62 148 VAL A C 1
ATOM 1077 O O . VAL A 1 148 ? -15.028 2.314 12.501 1.00 89.62 148 VAL A O 1
ATOM 1080 N N . PRO A 1 149 ? -16.707 2.944 11.153 1.00 75.75 149 PRO A N 1
ATOM 1081 C CA . PRO A 1 149 ? -17.113 4.043 12.020 1.00 75.75 149 PRO A CA 1
ATOM 1082 C C . PRO A 1 149 ? -17.471 3.551 13.426 1.00 75.75 149 PRO A C 1
ATOM 1084 O O . PRO A 1 149 ? -18.286 2.639 13.585 1.00 75.75 149 PRO A O 1
ATOM 1087 N N . ALA A 1 150 ? -16.920 4.195 14.459 1.00 65.88 150 ALA A N 1
ATOM 1088 C CA . ALA A 1 150 ? -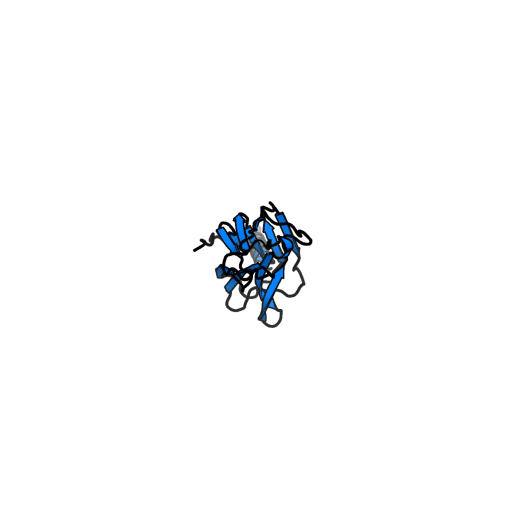17.234 3.846 15.839 1.00 65.88 150 ALA A CA 1
ATOM 1089 C C . ALA A 1 150 ? -18.759 3.945 16.093 1.00 65.88 150 ALA A C 1
ATOM 1091 O O . ALA A 1 150 ? -19.359 4.997 15.825 1.00 65.88 150 ALA A O 1
ATOM 1092 N N . PRO A 1 151 ? -19.406 2.916 16.684 1.00 56.94 151 PRO A N 1
ATOM 1093 C CA . PRO A 1 151 ? -20.855 2.901 16.924 1.00 56.94 151 PRO A CA 1
ATOM 1094 C C . PRO A 1 151 ? -21.391 4.112 17.717 1.00 56.94 151 PRO A C 1
ATOM 1096 O O . PRO A 1 151 ? -22.573 4.451 17.634 1.00 56.94 151 PRO A O 1
ATOM 1099 N N . GLY A 1 152 ? -20.531 4.792 18.485 1.00 46.94 152 GLY A N 1
ATOM 1100 C CA . GLY A 1 152 ? -20.892 5.911 19.360 1.00 46.94 152 GLY A CA 1
ATOM 1101 C C . GLY A 1 152 ? -21.229 7.234 18.659 1.00 46.94 152 GLY A C 1
ATOM 1102 O O . GLY A 1 152 ? -21.956 8.046 19.235 1.00 46.94 152 GLY A O 1
ATOM 1103 N N . VAL A 1 153 ? -20.777 7.467 17.420 1.00 49.44 153 VAL A N 1
ATOM 1104 C CA . VAL A 1 153 ? -20.988 8.763 16.737 1.00 49.44 153 VAL A CA 1
ATOM 1105 C C . VAL A 1 153 ? -22.454 8.953 16.321 1.00 49.44 153 VAL A C 1
ATOM 1107 O O . VAL A 1 153 ? -22.995 10.054 16.424 1.00 49.44 153 VAL A O 1
ATOM 1110 N N . LEU A 1 154 ? -23.158 7.877 15.958 1.00 44.94 154 LEU A N 1
ATOM 1111 C CA . LEU A 1 154 ? -24.589 7.929 15.621 1.00 44.94 154 LEU A CA 1
ATOM 1112 C C . LEU A 1 154 ? -25.488 8.138 16.855 1.00 44.94 154 LEU A C 1
ATOM 1114 O O . LEU A 1 154 ? -26.530 8.796 16.766 1.00 44.94 154 LEU A O 1
ATOM 1118 N N . ALA A 1 155 ? -25.084 7.633 18.025 1.00 42.94 155 ALA A N 1
ATOM 1119 C CA . ALA A 1 155 ? -25.878 7.725 19.252 1.00 42.94 155 ALA A CA 1
ATOM 1120 C C . ALA A 1 155 ? -25.953 9.159 19.819 1.00 42.94 155 ALA A C 1
ATOM 1122 O O . ALA A 1 155 ? -26.981 9.549 20.380 1.00 42.94 155 ALA A O 1
ATOM 1123 N N . ILE A 1 156 ? -24.908 9.976 19.634 1.00 49.31 156 ILE A N 1
ATOM 1124 C CA . ILE A 1 156 ? -24.857 11.355 20.154 1.00 49.31 156 ILE A CA 1
ATOM 1125 C C . ILE A 1 156 ? -25.812 12.280 19.379 1.00 49.31 156 ILE A C 1
ATOM 1127 O O . ILE A 1 156 ? -26.525 13.081 19.992 1.00 49.31 156 ILE A O 1
ATOM 1131 N N . PHE A 1 157 ? -25.927 12.119 18.056 1.00 46.19 157 PHE A N 1
ATOM 1132 C CA . PHE A 1 157 ? -26.899 12.880 17.261 1.00 46.19 157 PHE A CA 1
ATOM 1133 C C . PHE A 1 157 ? -28.350 12.455 17.539 1.00 46.19 157 PHE A C 1
ATOM 1135 O O . PHE A 1 157 ? -29.240 13.309 17.599 1.00 46.19 157 PHE A O 1
ATOM 1142 N N . ALA A 1 158 ? -28.599 11.167 17.802 1.00 49.97 158 ALA A N 1
ATOM 1143 C CA . ALA A 1 158 ? -29.924 10.688 18.197 1.00 49.97 158 ALA A CA 1
ATOM 1144 C C . ALA A 1 158 ? -30.336 11.176 19.605 1.00 49.97 158 ALA A C 1
ATOM 1146 O O . ALA A 1 158 ? -31.486 11.572 19.815 1.00 49.97 158 ALA A O 1
ATOM 1147 N N . GLY A 1 159 ? -29.406 11.224 20.567 1.00 47.69 159 GLY A N 1
ATOM 1148 C CA . GLY A 1 159 ? -29.668 11.702 21.932 1.00 47.69 159 GLY A CA 1
ATOM 1149 C C . GLY A 1 159 ? -29.934 13.212 22.029 1.00 47.69 159 GLY A C 1
ATOM 1150 O O . GLY A 1 159 ? -30.796 13.649 22.800 1.00 47.69 159 GLY A O 1
ATOM 1151 N N . ALA A 1 160 ? -29.259 14.018 21.203 1.00 49.31 160 ALA A N 1
ATOM 1152 C CA . ALA A 1 160 ? -29.460 15.468 21.159 1.00 49.31 160 ALA A CA 1
ATOM 1153 C C . ALA A 1 160 ? -30.844 15.867 20.603 1.00 49.31 160 ALA A C 1
ATOM 1155 O O . ALA A 1 160 ? -31.427 16.858 21.046 1.00 49.31 160 ALA A O 1
ATOM 1156 N N . ALA A 1 161 ? -31.426 15.071 19.698 1.00 50.97 161 ALA A N 1
ATOM 1157 C CA . ALA A 1 161 ? -32.756 15.336 19.143 1.00 50.97 161 ALA A CA 1
ATOM 1158 C C . ALA A 1 161 ? -33.903 15.062 20.141 1.00 50.97 161 ALA A C 1
ATOM 1160 O O . ALA A 1 161 ? -34.949 15.715 20.086 1.00 50.97 161 ALA A O 1
ATOM 1161 N N . PHE A 1 162 ? -33.723 14.136 21.091 1.00 52.25 162 PHE A N 1
ATOM 1162 C CA . PHE A 1 162 ? -34.796 13.719 22.006 1.00 52.25 162 PHE A CA 1
ATOM 1163 C C . PHE A 1 162 ? -34.877 14.504 23.323 1.00 52.25 162 PHE A C 1
ATOM 1165 O O . PHE A 1 162 ? -35.924 14.493 23.974 1.00 52.25 162 PHE A O 1
ATOM 1172 N N . THR A 1 163 ? -33.842 15.255 23.703 1.00 52.12 163 THR A N 1
ATOM 1173 C CA . THR A 1 163 ? -33.857 16.062 24.941 1.00 52.12 163 THR A CA 1
ATOM 1174 C C . THR A 1 163 ? -34.526 17.438 24.779 1.00 52.12 163 THR A C 1
ATOM 1176 O O . THR A 1 163 ? -34.866 18.083 25.771 1.00 52.12 163 THR A O 1
ATOM 1179 N N . GLY A 1 164 ? -34.827 17.865 23.545 1.00 50.38 164 GLY A N 1
ATOM 1180 C CA . GLY A 1 164 ? -35.475 19.153 23.250 1.00 50.38 164 GLY A CA 1
ATOM 1181 C C . GLY A 1 164 ? -36.995 19.211 23.472 1.00 50.38 164 GLY A C 1
ATOM 1182 O O . GLY A 1 164 ? -37.576 20.300 23.491 1.00 50.38 164 GLY A O 1
ATOM 1183 N N . ARG A 1 165 ? -37.686 18.079 23.679 1.00 50.69 165 ARG A N 1
ATOM 1184 C CA . ARG A 1 165 ? -39.157 18.058 23.813 1.00 50.69 165 ARG A CA 1
ATOM 1185 C C . ARG A 1 165 ? -39.598 18.332 25.257 1.00 50.69 165 ARG A C 1
ATOM 1187 O O . ARG A 1 165 ? -40.147 17.483 25.956 1.00 50.69 165 ARG A O 1
ATOM 1194 N N . ARG A 1 166 ? -39.355 19.569 25.702 1.00 49.72 166 ARG A N 1
ATOM 1195 C CA . ARG A 1 166 ? -39.830 20.151 26.969 1.00 49.72 166 ARG A CA 1
ATOM 1196 C C . ARG A 1 166 ? -41.354 19.966 27.084 1.00 49.72 166 ARG A C 1
ATOM 1198 O O . ARG A 1 166 ? -42.121 20.598 26.359 1.00 49.72 166 ARG A O 1
ATOM 1205 N N . ARG A 1 167 ? -41.802 19.108 28.007 1.00 56.38 167 ARG A N 1
ATOM 1206 C CA . ARG A 1 167 ? -43.222 18.929 28.366 1.00 56.38 167 ARG A CA 1
ATOM 1207 C C . ARG A 1 167 ? -43.796 20.257 28.880 1.00 56.38 167 ARG A C 1
ATOM 1209 O O . ARG A 1 167 ? -43.603 20.607 30.043 1.00 56.38 167 ARG A O 1
ATOM 1216 N N . ARG A 1 168 ? -44.525 20.999 28.040 1.00 55.84 168 ARG A N 1
ATOM 1217 C CA . ARG A 1 168 ? -45.424 22.068 28.507 1.00 55.84 168 ARG A CA 1
ATOM 1218 C C . ARG A 1 168 ? -46.623 21.409 29.194 1.00 55.84 168 ARG A C 1
ATOM 1220 O O . ARG A 1 168 ? -47.469 20.825 28.528 1.00 55.84 168 ARG A O 1
ATOM 1227 N N . ARG A 1 169 ? -46.672 21.487 30.528 1.00 56.97 169 ARG A N 1
ATOM 1228 C CA . ARG A 1 169 ? -47.887 21.215 31.312 1.00 56.97 169 ARG A CA 1
ATOM 1229 C C . ARG A 1 169 ? -48.938 22.282 30.969 1.00 56.97 169 ARG A C 1
ATOM 1231 O O . ARG A 1 169 ? -48.615 23.462 31.116 1.00 56.97 169 ARG A O 1
ATOM 1238 N N . PRO A 1 170 ? -50.163 21.917 30.560 1.00 54.09 170 PRO A N 1
ATOM 1239 C CA . PRO A 1 170 ? -51.266 22.864 30.551 1.00 54.09 170 PRO A CA 1
ATOM 1240 C C . PRO A 1 170 ? -51.678 23.159 32.001 1.00 54.09 170 PRO A C 1
ATOM 1242 O O . PRO A 1 170 ? -51.719 22.263 32.846 1.00 54.09 170 PRO A O 1
ATOM 1245 N N . ARG A 1 171 ? -51.898 24.442 32.291 1.00 53.44 171 ARG A N 1
ATOM 1246 C CA . ARG A 1 171 ? -52.480 24.934 33.541 1.00 53.44 171 ARG A CA 1
ATOM 1247 C C . ARG A 1 171 ? -53.975 25.158 33.305 1.00 53.44 171 ARG A C 1
ATOM 1249 O O . ARG A 1 171 ? -54.310 25.812 32.320 1.00 53.44 171 ARG A O 1
ATOM 1256 N N . ASN A 1 172 ? -54.753 24.708 34.290 1.00 53.97 172 ASN A N 1
ATOM 1257 C CA . ASN A 1 172 ? -56.192 24.875 34.528 1.00 53.97 172 ASN A CA 1
ATOM 1258 C C . ASN A 1 172 ? -57.109 23.895 33.801 1.00 53.97 172 ASN A C 1
ATOM 1260 O O . ASN A 1 172 ? -57.189 23.950 32.558 1.00 53.97 172 ASN A O 1
#

pLDDT: mean 86.05, std 18.46, range [35.72, 98.31]